Protein AF-A0A8T6UEY6-F1 (afdb_monomer_lite)

Sequence (65 aa):
MVRAVQKLAFISFLMGFLILLEQVVTYGVWFEIDDIHHETFAVAFFALGVGIILGLISQNRKSPD

Foldseek 3Di:
DLVVLLVLLVVLQVQLVVLLVVCCVPPVDSDDPVPCPSVVSSVVSNV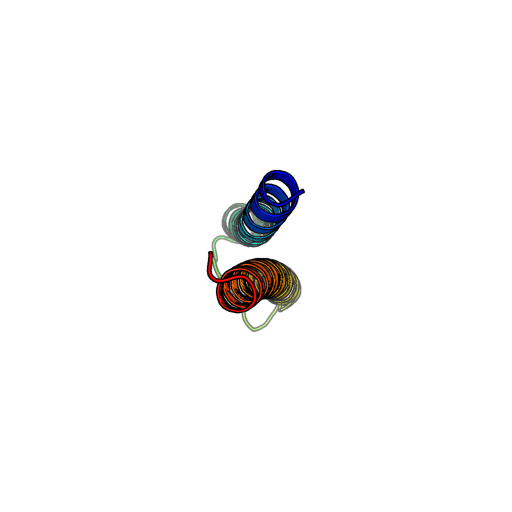SSVVSVVVVVVVCVVDDD

Secondary structure (DSSP, 8-state):
-HHHHHHHHHHHHHHHHHHHHHHHHHHS-S--TTSTHHHHHHHHHHHHHHHHHHHHHHHHHH---

pLDDT: mean 93.31, std 7.93, range [62.34, 98.62]

Structure (mmCIF, N/CA/C/O backbone):
data_AF-A0A8T6UEY6-F1
#
_entry.id   AF-A0A8T6UEY6-F1
#
loop_
_atom_site.group_PDB
_atom_site.id
_atom_site.type_symbol
_atom_site.label_atom_id
_atom_site.label_alt_id
_atom_site.label_comp_id
_atom_site.label_asym_id
_atom_site.label_entity_id
_atom_site.label_seq_id
_atom_site.pdbx_PDB_ins_code
_atom_site.Cartn_x
_atom_site.Cartn_y
_atom_site.Cartn_z
_atom_site.occupancy
_atom_site.B_iso_or_equiv
_atom_site.auth_seq_id
_atom_site.auth_comp_id
_atom_site.auth_asym_id
_atom_site.auth_atom_id
_atom_site.pdbx_PDB_model_num
ATOM 1 N N . MET A 1 1 ? -7.131 3.496 20.863 1.00 77.94 1 MET A N 1
ATOM 2 C CA . MET A 1 1 ? -6.807 2.292 20.065 1.00 77.94 1 MET A CA 1
ATOM 3 C C . MET A 1 1 ? -7.199 2.441 18.593 1.00 77.94 1 MET A C 1
ATOM 5 O O . MET A 1 1 ? -6.307 2.429 17.759 1.00 77.94 1 MET A O 1
ATOM 9 N N . VAL A 1 2 ? -8.475 2.691 18.263 1.00 87.12 2 VAL A N 1
ATOM 10 C CA . VAL A 1 2 ? -8.971 2.817 16.868 1.00 87.12 2 VAL A CA 1
ATOM 11 C C . VAL A 1 2 ? -8.153 3.785 15.999 1.00 87.12 2 VAL A C 1
ATOM 13 O O . VAL A 1 2 ? -7.731 3.418 14.909 1.00 87.12 2 VAL A O 1
ATOM 16 N N . ARG A 1 3 ? -7.827 4.983 16.507 1.00 90.56 3 ARG A N 1
ATOM 17 C CA . ARG A 1 3 ? -7.006 5.969 15.773 1.00 90.56 3 ARG A CA 1
ATOM 18 C C . ARG A 1 3 ? -5.612 5.451 15.395 1.00 90.56 3 ARG A C 1
ATOM 20 O O . ARG A 1 3 ? -5.090 5.825 14.355 1.00 90.56 3 ARG A O 1
ATOM 27 N N . ALA A 1 4 ? -4.996 4.614 16.230 1.00 92.56 4 ALA A N 1
ATOM 28 C CA . ALA A 1 4 ? -3.689 4.029 15.927 1.00 92.56 4 ALA A CA 1
ATOM 29 C C . ALA A 1 4 ? -3.802 2.969 14.821 1.00 92.56 4 ALA A C 1
ATOM 31 O O . ALA A 1 4 ? -2.978 2.935 13.916 1.00 92.56 4 ALA A O 1
ATOM 32 N N . VAL A 1 5 ? -4.870 2.168 14.848 1.00 94.31 5 VAL A N 1
ATOM 33 C CA . VAL A 1 5 ? -5.164 1.162 13.818 1.00 94.31 5 VAL A CA 1
ATOM 34 C C . VAL A 1 5 ? -5.478 1.823 12.468 1.00 94.31 5 VAL A C 1
ATOM 36 O O . VAL A 1 5 ? -4.985 1.382 11.437 1.00 94.31 5 VAL A O 1
ATOM 39 N N . GLN A 1 6 ? -6.212 2.940 12.467 1.00 94.56 6 GLN A N 1
ATOM 40 C CA . GLN A 1 6 ? -6.435 3.749 11.260 1.00 94.56 6 GLN A CA 1
ATOM 41 C C . GLN A 1 6 ? -5.126 4.301 10.682 1.00 94.56 6 GLN A C 1
ATOM 43 O O . GLN A 1 6 ? -4.917 4.246 9.473 1.00 94.56 6 GLN A O 1
ATOM 48 N N . LYS A 1 7 ? -4.221 4.796 11.540 1.00 97.25 7 LYS A N 1
ATOM 49 C CA . LYS A 1 7 ? -2.884 5.228 11.106 1.00 97.25 7 LYS A CA 1
ATOM 50 C C . LYS A 1 7 ? -2.089 4.074 10.504 1.00 97.25 7 LYS A C 1
ATOM 52 O O . LYS A 1 7 ? -1.420 4.286 9.503 1.00 97.25 7 LYS A O 1
ATOM 57 N N . LEU A 1 8 ? -2.181 2.873 11.075 1.00 97.44 8 LEU A N 1
ATOM 58 C CA . LEU A 1 8 ? -1.518 1.695 10.520 1.00 97.44 8 LEU A CA 1
ATOM 59 C C . LEU A 1 8 ? -2.041 1.370 9.118 1.00 97.44 8 LEU A C 1
ATOM 61 O O . LEU A 1 8 ? -1.231 1.184 8.222 1.00 97.44 8 LEU A O 1
ATOM 65 N N . ALA A 1 9 ? -3.362 1.400 8.904 1.00 97.94 9 ALA A N 1
ATOM 66 C CA . ALA A 1 9 ? -3.936 1.222 7.569 1.00 97.94 9 ALA A CA 1
ATOM 67 C C . ALA A 1 9 ? -3.392 2.259 6.576 1.00 97.94 9 ALA A C 1
ATOM 69 O O . ALA A 1 9 ? -2.951 1.897 5.489 1.00 97.94 9 ALA A O 1
ATOM 70 N N . PHE A 1 10 ? -3.365 3.539 6.967 1.00 98.19 10 PHE A N 1
ATOM 71 C CA . PHE A 1 10 ? -2.804 4.606 6.138 1.00 98.19 10 PHE A CA 1
ATOM 72 C C . PHE A 1 10 ? -1.324 4.374 5.809 1.00 98.19 10 PHE A C 1
ATOM 74 O O . PHE A 1 10 ? -0.937 4.485 4.650 1.00 98.19 10 PHE A O 1
ATOM 81 N N . ILE A 1 11 ? -0.508 4.012 6.804 1.00 98.44 11 ILE A N 1
ATOM 82 C CA . ILE A 1 11 ? 0.913 3.700 6.607 1.00 98.44 11 ILE A CA 1
ATOM 83 C C . ILE A 1 11 ? 1.070 2.517 5.649 1.00 98.44 11 ILE A C 1
ATOM 85 O O . ILE A 1 11 ? 1.927 2.571 4.775 1.00 98.44 11 ILE A O 1
ATOM 89 N N . SER A 1 12 ? 0.235 1.481 5.758 1.00 98.44 12 SER A N 1
ATOM 90 C CA . SER A 1 12 ? 0.263 0.353 4.824 1.00 98.44 12 SER A CA 1
ATOM 91 C C . SER A 1 12 ? -0.003 0.807 3.385 1.00 98.44 12 SER A C 1
ATOM 93 O O . SER A 1 12 ? 0.789 0.488 2.506 1.00 98.44 12 SER A O 1
ATOM 95 N N . PHE A 1 13 ? -1.033 1.623 3.133 1.00 98.62 13 PHE A N 1
ATOM 9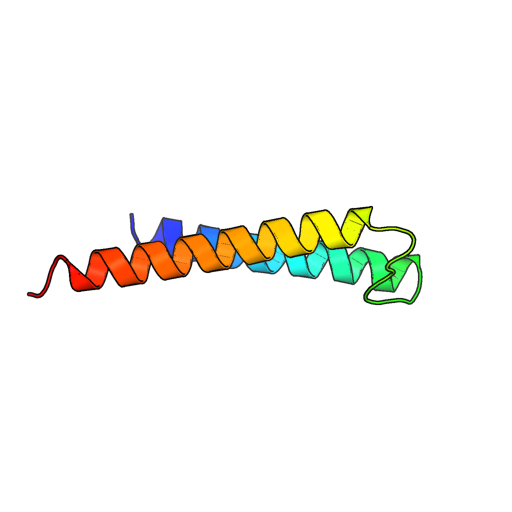6 C CA . PHE A 1 13 ? -1.264 2.169 1.787 1.00 98.62 13 PHE A CA 1
ATOM 97 C C . PHE A 1 13 ? -0.117 3.061 1.305 1.00 98.62 13 PHE A C 1
ATOM 99 O O . PHE A 1 13 ? 0.294 2.959 0.152 1.00 98.62 13 PHE A O 1
ATOM 106 N N . LEU A 1 14 ? 0.424 3.907 2.183 1.00 98.56 14 LEU A N 1
ATOM 107 C CA . LEU A 1 14 ? 1.543 4.777 1.844 1.00 98.56 14 LEU A CA 1
ATOM 108 C C . LEU A 1 14 ? 2.781 3.966 1.443 1.00 98.56 14 LEU A C 1
ATOM 110 O O . LEU A 1 14 ? 3.405 4.286 0.441 1.00 98.56 14 LEU A O 1
ATOM 114 N N . MET A 1 15 ? 3.106 2.899 2.176 1.00 98.56 15 MET A N 1
ATOM 115 C CA . MET A 1 15 ? 4.237 2.027 1.850 1.00 98.56 15 MET A CA 1
ATOM 116 C C . MET A 1 15 ? 4.049 1.327 0.504 1.00 98.56 15 MET A C 1
ATOM 118 O O . MET A 1 15 ? 4.965 1.348 -0.311 1.00 98.56 15 MET A O 1
ATOM 122 N N . GLY A 1 16 ? 2.864 0.768 0.235 1.00 97.94 16 GLY A N 1
ATOM 123 C CA . GLY A 1 16 ? 2.591 0.140 -1.060 1.00 97.94 16 GLY A CA 1
ATOM 124 C C . GLY A 1 16 ? 2.716 1.126 -2.226 1.00 97.94 16 GLY A C 1
ATOM 125 O O . GLY A 1 16 ? 3.299 0.797 -3.254 1.00 97.94 16 GLY A O 1
ATOM 126 N N . PHE A 1 17 ? 2.256 2.366 -2.039 1.00 98.12 17 PHE A N 1
ATOM 127 C CA . PHE A 1 17 ? 2.431 3.429 -3.027 1.00 98.12 17 PHE A CA 1
ATOM 128 C C . PHE A 1 17 ? 3.900 3.830 -3.216 1.00 98.12 17 PHE A C 1
ATOM 130 O O . PHE A 1 17 ? 4.341 3.971 -4.351 1.00 98.12 17 PHE A O 1
ATOM 137 N N . LEU A 1 18 ? 4.662 4.007 -2.130 1.00 98.38 18 LEU A N 1
ATOM 138 C CA . LEU A 1 18 ? 6.072 4.404 -2.199 1.00 98.38 18 LEU A CA 1
ATOM 139 C C . LEU A 1 18 ? 6.940 3.364 -2.912 1.00 98.38 18 LEU A C 1
ATOM 141 O O . LEU A 1 18 ? 7.872 3.747 -3.607 1.00 98.38 18 LEU A O 1
ATOM 145 N N . ILE A 1 19 ? 6.619 2.078 -2.770 1.00 97.50 19 ILE A N 1
ATOM 146 C CA . ILE A 1 19 ? 7.311 0.993 -3.477 1.00 97.50 19 ILE A CA 1
ATOM 147 C C . ILE A 1 19 ? 7.089 1.102 -4.987 1.00 97.50 19 ILE A C 1
ATOM 149 O O . ILE A 1 19 ? 8.048 1.075 -5.748 1.00 97.50 19 ILE A O 1
ATOM 153 N N . LEU A 1 20 ? 5.844 1.306 -5.427 1.00 97.12 20 LEU A N 1
ATOM 154 C CA . LEU A 1 20 ? 5.565 1.504 -6.854 1.00 97.12 20 LEU A CA 1
ATOM 155 C C . LEU A 1 20 ? 6.147 2.822 -7.375 1.00 97.12 20 LEU A C 1
ATOM 157 O O . LEU A 1 20 ? 6.594 2.896 -8.514 1.00 97.12 20 LEU A O 1
ATOM 161 N N . LEU A 1 21 ? 6.158 3.870 -6.548 1.00 97.62 21 LEU A N 1
ATOM 162 C CA . LEU A 1 21 ? 6.769 5.146 -6.910 1.00 97.62 21 LEU A CA 1
ATOM 163 C C . LEU A 1 21 ? 8.281 5.009 -7.109 1.00 97.62 21 LEU A C 1
ATOM 165 O O . LEU A 1 21 ? 8.813 5.579 -8.057 1.00 97.62 21 LEU A O 1
ATOM 169 N N . GLU A 1 22 ? 8.964 4.276 -6.229 1.00 96.81 22 GLU A N 1
ATOM 170 C CA . GLU A 1 22 ? 10.387 3.971 -6.383 1.00 96.81 22 GLU A CA 1
ATOM 171 C C . GLU A 1 22 ? 10.629 3.246 -7.711 1.00 96.81 22 GLU A C 1
ATOM 173 O O . GLU A 1 22 ? 11.438 3.725 -8.506 1.00 96.81 22 GLU A O 1
ATOM 178 N N . GLN A 1 23 ? 9.826 2.226 -8.030 1.00 95.56 23 GLN A N 1
ATOM 179 C CA . GLN A 1 23 ? 9.943 1.511 -9.299 1.00 95.56 23 GLN A CA 1
ATOM 180 C C . GLN A 1 23 ? 9.785 2.435 -10.518 1.00 95.56 23 GLN A C 1
ATOM 182 O O . GLN A 1 23 ? 10.563 2.356 -11.467 1.00 95.56 23 GLN A O 1
ATOM 187 N N . VAL A 1 24 ? 8.825 3.360 -10.499 1.00 97.25 24 VAL A N 1
ATOM 188 C CA . VAL A 1 24 ? 8.622 4.320 -11.602 1.00 97.25 24 VAL A CA 1
ATOM 189 C C . VAL A 1 24 ? 9.810 5.250 -11.765 1.00 97.25 24 VAL A C 1
ATOM 191 O O . VAL A 1 24 ? 10.199 5.565 -12.887 1.00 97.25 24 VAL A O 1
ATOM 194 N N . VAL A 1 25 ? 10.365 5.727 -10.654 1.00 97.94 25 VAL A N 1
ATOM 195 C CA . VAL A 1 25 ? 11.494 6.660 -10.674 1.00 97.94 25 VAL A CA 1
ATOM 196 C C . VAL A 1 25 ? 12.765 5.956 -11.152 1.00 97.94 25 VAL A C 1
ATOM 198 O O . VAL A 1 25 ? 13.544 6.561 -11.887 1.00 97.94 25 VAL A O 1
ATOM 201 N N . THR A 1 26 ? 12.957 4.693 -10.773 1.00 96.19 26 THR A N 1
ATOM 202 C CA . THR A 1 26 ? 14.157 3.911 -11.096 1.00 96.19 26 THR A CA 1
ATOM 203 C C . THR A 1 26 ? 14.087 3.280 -12.491 1.00 96.19 26 THR A C 1
ATOM 205 O O . THR A 1 26 ? 15.057 3.351 -13.245 1.00 96.19 26 THR A O 1
ATOM 208 N N . TYR A 1 27 ? 12.943 2.703 -12.861 1.00 94.62 27 TYR A N 1
ATOM 209 C CA . TYR A 1 27 ? 12.779 1.868 -14.061 1.00 94.62 27 TYR A CA 1
ATOM 210 C C . TYR A 1 27 ? 11.811 2.452 -15.102 1.00 94.62 27 TYR A C 1
ATOM 212 O O . TYR A 1 27 ? 11.757 1.973 -16.232 1.00 94.62 27 TYR A O 1
ATOM 220 N N . GLY A 1 28 ? 11.066 3.510 -14.768 1.00 96.38 28 GLY A N 1
ATOM 221 C CA . GLY A 1 28 ? 10.167 4.194 -15.706 1.00 96.38 28 GLY A CA 1
ATOM 222 C C . GLY A 1 28 ? 8.802 3.528 -15.898 1.00 96.38 28 GLY A C 1
ATOM 223 O O . GLY A 1 28 ? 8.026 3.976 -16.743 1.00 96.38 28 GLY A O 1
ATOM 224 N N . VAL A 1 29 ? 8.485 2.490 -15.121 1.00 95.50 29 VAL A N 1
ATOM 225 C CA . VAL A 1 29 ? 7.236 1.722 -15.227 1.00 95.50 29 VAL A CA 1
ATOM 226 C C . VAL A 1 29 ? 6.534 1.614 -13.875 1.00 95.50 29 VAL A C 1
ATOM 228 O O . VAL A 1 29 ? 7.171 1.508 -12.835 1.00 95.50 29 VAL A O 1
ATOM 231 N N . TRP A 1 30 ? 5.198 1.648 -13.873 1.00 91.69 30 TRP A N 1
ATOM 232 C CA . TRP A 1 30 ? 4.405 1.508 -12.641 1.00 91.69 30 TRP A CA 1
ATOM 233 C C . TRP A 1 30 ? 4.256 0.065 -12.175 1.00 91.69 30 TRP A C 1
ATOM 235 O O . TRP A 1 30 ? 4.033 -0.166 -10.992 1.00 91.69 30 TRP A O 1
ATOM 245 N N . PHE A 1 31 ? 4.309 -0.884 -13.104 1.00 92.44 31 PHE A N 1
ATOM 246 C CA . PHE A 1 31 ? 4.042 -2.291 -12.846 1.00 92.44 31 PHE A CA 1
ATOM 247 C C . PHE A 1 31 ? 4.715 -3.122 -13.940 1.00 92.44 31 PHE A C 1
ATOM 249 O O . PHE A 1 31 ? 4.492 -2.856 -15.123 1.00 92.44 31 PHE A O 1
ATOM 256 N N . GLU A 1 32 ? 5.501 -4.115 -13.548 1.00 93.25 32 GLU A N 1
ATOM 257 C CA . GLU A 1 32 ? 6.291 -4.992 -14.410 1.00 93.25 32 GLU A CA 1
ATOM 258 C C . GLU A 1 32 ? 6.038 -6.443 -13.971 1.00 93.25 32 GLU A C 1
ATOM 260 O O . GLU A 1 32 ? 6.400 -6.860 -12.878 1.00 93.25 32 GLU A O 1
ATOM 265 N N . ILE A 1 33 ? 5.375 -7.247 -14.808 1.00 90.12 33 ILE A N 1
ATOM 266 C CA . ILE A 1 33 ? 5.040 -8.639 -14.438 1.00 90.12 33 ILE A CA 1
ATOM 267 C C . ILE A 1 33 ? 6.292 -9.526 -14.404 1.00 90.12 33 ILE A C 1
ATOM 269 O O . ILE A 1 33 ? 6.325 -10.518 -13.677 1.00 90.12 33 ILE A O 1
ATOM 273 N N . ASP A 1 34 ? 7.314 -9.172 -15.179 1.00 89.31 34 ASP A N 1
ATOM 274 C CA . ASP A 1 34 ? 8.539 -9.960 -15.292 1.00 89.31 34 ASP A CA 1
ATOM 275 C C . ASP A 1 34 ? 9.486 -9.766 -14.089 1.00 89.31 34 ASP A C 1
ATOM 277 O O . ASP A 1 34 ? 10.333 -10.626 -13.842 1.00 89.31 34 ASP A O 1
ATOM 281 N N . ASP A 1 35 ? 9.302 -8.705 -13.292 1.00 82.38 35 ASP A N 1
ATOM 282 C CA . ASP A 1 35 ? 10.036 -8.446 -12.045 1.00 82.38 35 ASP A CA 1
ATOM 283 C C . ASP A 1 35 ? 9.077 -8.202 -10.873 1.00 82.38 35 ASP A C 1
ATOM 285 O O . ASP A 1 35 ? 8.950 -7.096 -10.372 1.00 82.38 35 ASP A O 1
ATOM 289 N N . ILE A 1 36 ? 8.422 -9.270 -10.404 1.00 92.44 36 ILE A N 1
ATOM 290 C CA . ILE A 1 36 ? 7.325 -9.218 -9.418 1.00 92.44 36 ILE A CA 1
ATOM 291 C C . ILE A 1 36 ? 7.696 -8.706 -8.015 1.00 92.44 36 ILE A C 1
ATOM 293 O O . ILE A 1 36 ? 6.856 -8.770 -7.105 1.00 92.44 36 ILE A O 1
ATOM 297 N N . HIS A 1 37 ? 8.950 -8.326 -7.761 1.00 93.69 37 HIS A N 1
ATOM 298 C CA . HIS A 1 37 ? 9.419 -8.006 -6.415 1.00 93.69 37 HIS A CA 1
ATOM 299 C C . HIS A 1 37 ? 8.641 -6.824 -5.827 1.00 93.69 37 HIS A C 1
ATOM 301 O O . HIS A 1 37 ? 8.002 -6.966 -4.778 1.00 93.69 37 HIS A O 1
ATOM 307 N N . HIS A 1 38 ? 8.634 -5.683 -6.515 1.00 95.44 38 HIS A N 1
ATOM 308 C CA . HIS A 1 38 ? 7.968 -4.468 -6.044 1.00 95.44 38 HIS A CA 1
ATOM 309 C C . HIS A 1 38 ? 6.446 -4.649 -5.997 1.00 95.44 38 HIS A C 1
ATOM 311 O O . HIS A 1 38 ? 5.800 -4.238 -5.032 1.00 95.44 38 HIS A O 1
ATOM 317 N N . GLU A 1 39 ? 5.875 -5.344 -6.977 1.00 95.69 39 GLU A N 1
ATOM 318 C CA . GLU A 1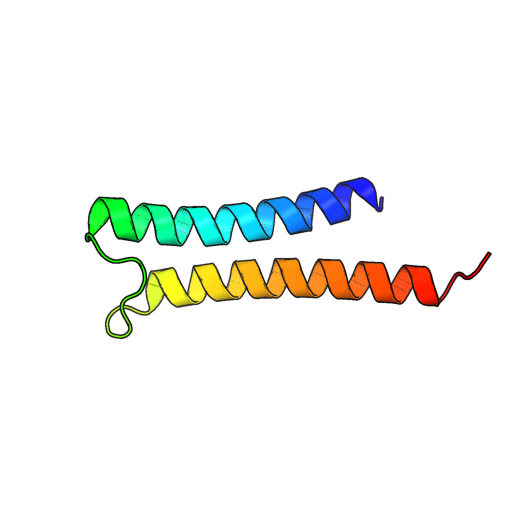 39 ? 4.451 -5.650 -7.109 1.00 95.69 39 GLU A CA 1
ATOM 319 C C . GLU A 1 39 ? 3.976 -6.494 -5.936 1.00 95.69 39 GLU A C 1
ATOM 321 O O . GLU A 1 39 ? 2.952 -6.189 -5.322 1.00 95.69 39 GLU A O 1
ATOM 326 N N . THR A 1 40 ? 4.735 -7.533 -5.583 1.00 96.88 40 THR A N 1
ATOM 327 C CA . THR A 1 40 ? 4.396 -8.422 -4.469 1.00 96.88 40 THR A CA 1
ATOM 328 C C . THR A 1 40 ? 4.362 -7.644 -3.160 1.00 96.88 40 THR A C 1
ATOM 330 O O . THR A 1 40 ? 3.403 -7.777 -2.393 1.00 96.88 40 THR A O 1
ATOM 333 N N . PHE A 1 41 ? 5.359 -6.789 -2.905 1.00 96.69 41 PHE A N 1
ATOM 334 C CA . PHE A 1 41 ? 5.358 -5.965 -1.698 1.00 96.69 41 PHE A CA 1
ATOM 335 C C . PHE A 1 41 ? 4.245 -4.918 -1.713 1.00 96.69 41 PHE A C 1
ATOM 337 O O . PHE A 1 41 ? 3.539 -4.778 -0.711 1.00 96.69 41 PHE A O 1
ATOM 344 N N . ALA A 1 42 ? 4.034 -4.221 -2.829 1.00 97.56 42 ALA A N 1
ATOM 345 C CA . ALA A 1 42 ? 2.982 -3.220 -2.952 1.00 97.56 42 ALA A CA 1
ATOM 346 C C . ALA A 1 42 ? 1.593 -3.828 -2.710 1.00 97.56 42 ALA A C 1
ATOM 348 O O . ALA A 1 42 ? 0.822 -3.319 -1.890 1.00 97.56 42 ALA A O 1
ATOM 349 N N . VAL A 1 43 ? 1.303 -4.969 -3.340 1.00 97.44 43 VAL A N 1
ATOM 350 C CA . VAL A 1 43 ? 0.050 -5.711 -3.154 1.00 97.44 43 VAL A CA 1
ATOM 351 C C . VAL A 1 43 ? -0.093 -6.198 -1.716 1.00 97.44 43 VAL A C 1
ATOM 353 O O . VAL A 1 43 ? -1.172 -6.048 -1.143 1.00 97.44 43 VAL A O 1
ATOM 356 N N . ALA A 1 44 ? 0.965 -6.727 -1.094 1.00 98.25 44 ALA A N 1
ATOM 357 C CA . ALA A 1 44 ? 0.917 -7.158 0.303 1.00 98.25 44 ALA A CA 1
ATOM 358 C C . ALA A 1 44 ? 0.579 -5.993 1.252 1.00 98.25 44 ALA A C 1
ATOM 360 O O . ALA A 1 44 ? -0.271 -6.132 2.137 1.00 98.25 44 ALA A O 1
ATOM 361 N N . PHE A 1 45 ? 1.185 -4.823 1.037 1.00 98.62 45 PHE A N 1
ATOM 362 C CA . PHE A 1 45 ? 0.897 -3.616 1.809 1.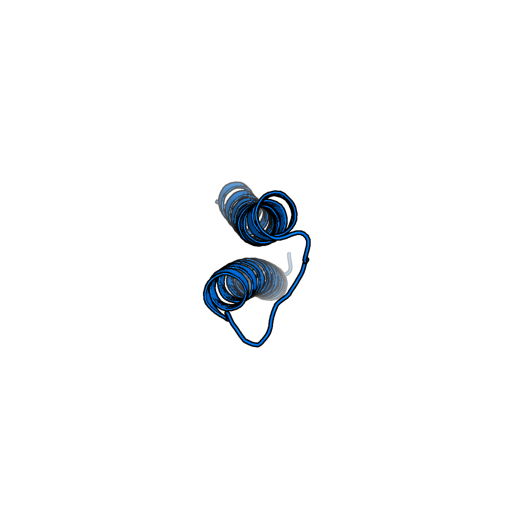00 98.62 45 PHE A CA 1
ATOM 363 C C . PHE A 1 45 ? -0.535 -3.109 1.595 1.00 98.62 45 PHE A C 1
ATOM 365 O O . PHE A 1 45 ? -1.220 -2.777 2.568 1.00 98.62 45 PHE A O 1
ATOM 372 N N . PHE A 1 46 ? -1.033 -3.110 0.358 1.00 98.50 46 PHE A N 1
ATOM 373 C CA . PHE A 1 46 ? -2.426 -2.757 0.077 1.00 98.50 46 PHE A CA 1
ATOM 374 C C . PHE A 1 46 ? -3.409 -3.753 0.696 1.00 98.50 46 PHE A C 1
ATOM 376 O O . PHE A 1 46 ? -4.376 -3.337 1.336 1.00 98.50 46 PHE A O 1
ATOM 383 N N . ALA A 1 47 ? -3.145 -5.055 0.583 1.00 98.56 47 ALA A N 1
ATOM 384 C CA . ALA A 1 47 ? -3.969 -6.102 1.176 1.00 98.56 47 ALA A CA 1
ATOM 385 C C . ALA A 1 47 ? -4.033 -5.974 2.705 1.00 98.56 47 ALA A C 1
ATOM 387 O O . ALA A 1 47 ? -5.115 -6.086 3.288 1.00 98.56 47 ALA A O 1
ATOM 388 N N . LEU A 1 48 ? -2.908 -5.660 3.355 1.00 98.38 48 LEU A N 1
ATOM 389 C CA . LEU A 1 48 ? -2.868 -5.380 4.789 1.00 98.38 48 LEU A CA 1
ATOM 390 C C . LEU A 1 48 ? -3.727 -4.159 5.151 1.00 98.38 48 LEU A C 1
ATOM 392 O O . LEU A 1 48 ? -4.557 -4.243 6.058 1.00 98.38 48 LEU A O 1
ATOM 396 N N . GLY A 1 49 ? -3.57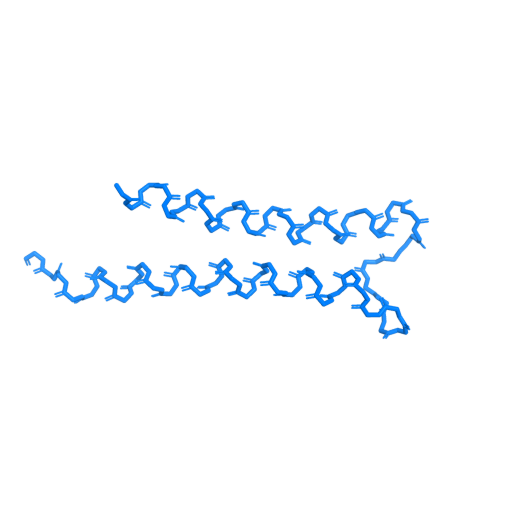9 -3.045 4.426 1.00 98.25 49 GLY A N 1
ATOM 397 C CA . GLY A 1 49 ? -4.379 -1.835 4.638 1.00 98.25 49 GLY A CA 1
ATOM 398 C C . GLY A 1 49 ? -5.885 -2.091 4.500 1.00 98.25 49 GLY A C 1
ATOM 399 O O . GLY A 1 49 ? -6.669 -1.687 5.364 1.00 98.25 49 GLY A O 1
ATOM 400 N N . VAL A 1 50 ? -6.288 -2.836 3.465 1.00 98.38 50 VAL A N 1
ATOM 401 C CA . VAL A 1 50 ? -7.680 -3.267 3.249 1.00 98.38 50 VAL A CA 1
ATOM 402 C C . VAL A 1 50 ? -8.164 -4.160 4.392 1.00 98.38 50 VAL A C 1
ATOM 404 O O . VAL A 1 50 ? -9.231 -3.907 4.953 1.00 98.38 50 VAL A O 1
ATOM 407 N N . GLY A 1 51 ? -7.380 -5.165 4.789 1.00 98.19 51 GLY A N 1
ATOM 408 C CA . GLY A 1 51 ? -7.722 -6.071 5.888 1.00 98.19 51 GLY A CA 1
ATOM 409 C C . GLY A 1 51 ? -7.957 -5.336 7.210 1.00 98.19 51 GLY A C 1
ATOM 410 O O . GLY A 1 51 ? -8.927 -5.622 7.915 1.00 98.19 51 GLY A O 1
ATOM 411 N N . ILE A 1 52 ? -7.133 -4.327 7.513 1.00 97.81 52 ILE A N 1
ATOM 412 C CA . ILE A 1 52 ? -7.303 -3.480 8.700 1.00 97.81 52 ILE A CA 1
ATOM 413 C C . ILE A 1 52 ? -8.625 -2.703 8.638 1.00 97.81 52 ILE A C 1
ATOM 415 O O . ILE A 1 52 ? -9.375 -2.694 9.618 1.00 97.81 52 ILE A O 1
ATOM 419 N N . ILE A 1 53 ? -8.940 -2.072 7.502 1.00 97.06 53 ILE A N 1
ATOM 420 C CA . ILE A 1 53 ? -10.193 -1.320 7.322 1.00 97.06 53 ILE A CA 1
ATOM 421 C C . ILE A 1 53 ? -11.406 -2.241 7.488 1.00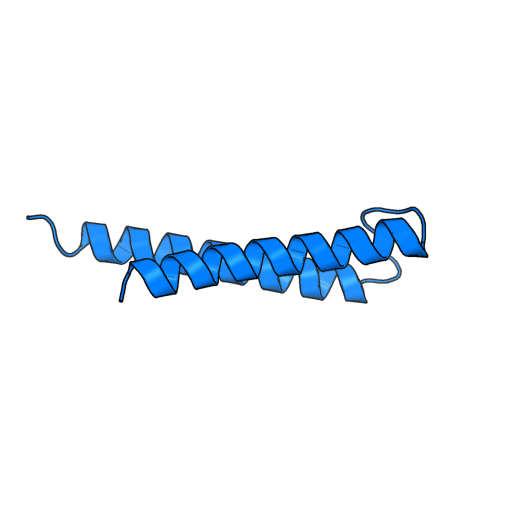 97.06 53 ILE A C 1
ATOM 423 O O . ILE A 1 53 ? -12.332 -1.908 8.230 1.00 97.06 53 ILE A O 1
ATOM 427 N N . LEU A 1 54 ? -11.395 -3.414 6.850 1.00 96.69 54 LEU A N 1
ATOM 428 C CA . LEU A 1 54 ? -12.476 -4.395 6.969 1.00 96.69 54 LEU A CA 1
ATOM 429 C C . LEU A 1 54 ? -12.645 -4.881 8.414 1.00 96.69 54 LEU A C 1
ATOM 431 O O . LEU A 1 54 ? -13.774 -4.995 8.899 1.00 96.69 54 LEU A O 1
ATOM 435 N N . GLY A 1 55 ? -11.539 -5.101 9.128 1.00 95.69 55 GLY A N 1
ATOM 436 C CA . GLY A 1 55 ? -11.548 -5.433 10.551 1.00 95.69 55 GLY A CA 1
ATOM 437 C C . GLY A 1 55 ? -12.205 -4.344 11.403 1.00 95.69 55 GLY A C 1
ATOM 438 O O . GLY A 1 55 ? -13.065 -4.651 12.229 1.00 95.69 55 GLY A O 1
ATOM 439 N N . LEU A 1 56 ? -11.867 -3.072 11.167 1.00 93.75 56 LEU A N 1
ATOM 440 C CA . LEU A 1 56 ? -12.478 -1.933 11.862 1.00 93.75 56 LEU A CA 1
ATOM 441 C C . LEU A 1 56 ? -13.984 -1.817 11.582 1.00 93.75 56 LEU A C 1
ATOM 443 O O . LEU A 1 56 ? -14.767 -1.630 12.513 1.00 93.75 56 LEU A O 1
ATOM 447 N N . ILE A 1 57 ? -14.404 -1.977 10.323 1.00 92.81 57 ILE A N 1
ATOM 448 C CA . ILE A 1 57 ? -15.826 -1.958 9.941 1.00 92.81 57 ILE A CA 1
ATOM 449 C C . ILE A 1 57 ? -16.585 -3.097 10.635 1.00 92.81 57 ILE A C 1
ATOM 451 O O . ILE A 1 57 ? -17.681 -2.886 11.152 1.00 92.81 57 ILE A O 1
ATOM 455 N N . SER A 1 58 ? -16.002 -4.297 10.672 1.00 93.94 58 SER A N 1
ATOM 456 C CA . SER A 1 58 ? -16.598 -5.469 11.322 1.00 93.94 58 SER A CA 1
ATOM 457 C C . SER A 1 58 ? -16.782 -5.268 12.830 1.00 93.94 58 SER A C 1
ATOM 459 O O . SER A 1 58 ? -17.834 -5.607 13.369 1.00 93.94 58 SER A O 1
ATOM 461 N N . GLN A 1 59 ? -15.801 -4.662 13.507 1.00 88.69 59 GLN A N 1
ATOM 462 C CA . GLN A 1 59 ? -15.890 -4.335 14.935 1.00 88.69 59 GLN A CA 1
ATOM 463 C C . GLN A 1 59 ? -16.992 -3.306 15.217 1.00 88.69 59 GLN A C 1
ATOM 465 O O . GLN A 1 59 ? -17.819 -3.542 16.093 1.00 88.69 59 GLN A O 1
ATOM 470 N N . ASN A 1 60 ? -17.077 -2.226 14.430 1.00 84.19 60 ASN A N 1
ATOM 471 C CA . ASN A 1 60 ? -18.134 -1.219 14.591 1.00 84.19 60 ASN A CA 1
ATOM 472 C C . ASN A 1 60 ? -19.546 -1.807 14.419 1.00 84.19 60 ASN A C 1
ATOM 474 O O . ASN A 1 60 ? -20.477 -1.353 15.069 1.00 84.19 60 ASN A O 1
ATOM 478 N N . ARG A 1 61 ? -19.723 -2.834 13.574 1.00 81.88 61 ARG A N 1
ATOM 479 C CA . ARG A 1 61 ? -21.023 -3.515 13.415 1.00 81.88 61 ARG A CA 1
ATOM 480 C C . ARG A 1 61 ? -21.416 -4.384 14.612 1.00 81.88 61 ARG A C 1
ATOM 482 O O . ARG A 1 61 ? -22.601 -4.640 14.791 1.00 81.88 61 ARG A O 1
ATOM 489 N N . LYS A 1 62 ? -20.446 -4.891 15.381 1.00 79.25 62 LYS A N 1
ATOM 490 C CA . LYS A 1 62 ? -20.693 -5.771 16.541 1.00 79.25 62 LYS A CA 1
ATOM 491 C C . LYS A 1 62 ? -21.008 -5.008 17.825 1.00 79.25 62 LYS A C 1
ATOM 493 O O . LYS A 1 62 ? -21.542 -5.614 18.748 1.00 79.25 62 LYS A O 1
ATOM 498 N N . SER A 1 63 ? -20.712 -3.714 17.856 1.00 66.31 63 SER A N 1
ATOM 499 C CA . SER A 1 63 ? -21.050 -2.814 18.955 1.00 66.31 63 SER A CA 1
ATOM 500 C C . SER A 1 63 ? -22.008 -1.727 18.457 1.00 66.31 63 SER A C 1
ATOM 502 O O . SER A 1 63 ? -21.586 -0.578 18.340 1.00 66.31 63 SER A O 1
ATOM 504 N N . PRO A 1 64 ? -23.253 -2.069 18.073 1.00 62.34 64 PRO A N 1
ATOM 505 C CA . PRO A 1 64 ? -24.263 -1.044 17.873 1.00 62.34 64 PRO A CA 1
ATOM 506 C C . PRO A 1 64 ? -24.573 -0.434 19.243 1.00 62.34 64 PRO A C 1
ATOM 508 O O . PRO A 1 64 ? -24.867 -1.173 20.185 1.00 62.34 64 PRO A O 1
ATOM 511 N N . ASP A 1 65 ? -24.422 0.884 19.346 1.00 65.19 65 ASP A N 1
ATOM 512 C CA . ASP A 1 65 ? -24.915 1.661 20.487 1.00 65.19 65 ASP A CA 1
ATOM 513 C C . ASP A 1 65 ? -26.408 1.382 20.752 1.00 65.19 65 ASP A C 1
ATOM 515 O O . ASP A 1 65 ? -27.162 1.174 19.766 1.00 65.19 65 ASP A O 1
#

Radius of gyration: 15.0 Å; chains: 1; bounding box: 39×17×36 Å